Protein AF-A0A2P6G5X6-F1 (afdb_monomer_lite)

pLDDT: mean 84.22, std 9.61, range [44.97, 91.5]

Structure (mmCIF, N/CA/C/O backbone):
data_AF-A0A2P6G5X6-F1
#
_entry.id   AF-A0A2P6G5X6-F1
#
loop_
_atom_site.group_PDB
_atom_site.id
_atom_site.type_symbol
_atom_site.label_atom_id
_atom_site.label_alt_id
_atom_site.label_comp_id
_atom_site.label_asym_id
_atom_site.label_entity_id
_atom_site.label_seq_id
_atom_site.pdbx_PDB_ins_code
_atom_site.Cartn_x
_atom_site.Cartn_y
_atom_site.Cartn_z
_atom_site.occupancy
_atom_site.B_iso_or_equiv
_atom_site.auth_seq_id
_atom_site.auth_comp_id
_atom_site.auth_asym_id
_atom_site.auth_atom_id
_atom_site.pdbx_PDB_model_num
ATOM 1 N N . HIS A 1 1 ? 11.441 -2.696 -3.607 1.00 86.06 1 HIS A N 1
ATOM 2 C CA . HIS A 1 1 ? 11.123 -1.929 -2.387 1.00 86.06 1 HIS A CA 1
ATOM 3 C C . HIS A 1 1 ? 9.667 -2.158 -1.969 1.00 86.06 1 HIS A C 1
ATOM 5 O O . HIS A 1 1 ? 8.878 -2.659 -2.764 1.00 86.06 1 HIS A O 1
ATOM 11 N N . VAL A 1 2 ? 9.304 -1.814 -0.731 1.00 88.69 2 VAL A N 1
ATOM 12 C CA . VAL A 1 2 ? 7.952 -2.020 -0.183 1.00 88.69 2 VAL A CA 1
ATOM 13 C C . VAL A 1 2 ? 7.417 -0.699 0.353 1.00 88.69 2 VAL A C 1
ATOM 15 O O . VAL A 1 2 ? 8.126 0.011 1.063 1.00 88.69 2 VAL A O 1
ATOM 18 N N . ALA A 1 3 ? 6.177 -0.365 0.007 1.00 89.31 3 ALA A N 1
ATOM 19 C CA . ALA A 1 3 ? 5.458 0.746 0.604 1.00 89.31 3 ALA A CA 1
ATOM 20 C C . ALA A 1 3 ? 4.734 0.237 1.850 1.00 89.31 3 ALA A C 1
ATOM 22 O O . ALA A 1 3 ? 3.725 -0.463 1.746 1.00 89.31 3 ALA A O 1
ATOM 23 N N . ARG A 1 4 ? 5.278 0.565 3.023 1.00 89.25 4 ARG A N 1
ATOM 24 C CA . ARG A 1 4 ? 4.696 0.218 4.319 1.00 89.25 4 ARG A CA 1
ATOM 25 C C . ARG A 1 4 ? 4.535 1.450 5.197 1.00 89.25 4 ARG A C 1
ATOM 27 O O . ARG A 1 4 ? 5.332 2.382 5.095 1.00 89.25 4 ARG A O 1
ATOM 34 N N . CYS A 1 5 ? 3.548 1.423 6.078 1.00 85.00 5 CYS A N 1
ATOM 35 C CA . CYS A 1 5 ? 3.444 2.371 7.173 1.00 85.00 5 CYS A CA 1
ATOM 36 C C . CYS A 1 5 ? 4.504 2.043 8.234 1.00 85.00 5 CYS A C 1
ATOM 38 O O . CYS A 1 5 ? 4.684 0.880 8.588 1.00 85.00 5 CYS A O 1
ATOM 40 N N . THR A 1 6 ? 5.215 3.040 8.756 1.00 84.31 6 THR A N 1
ATOM 41 C CA . THR A 1 6 ? 6.169 2.832 9.859 1.00 84.31 6 THR A CA 1
ATOM 42 C C . THR A 1 6 ? 5.491 2.770 11.224 1.00 84.31 6 THR A C 1
ATOM 44 O O . THR A 1 6 ? 6.060 2.192 12.140 1.00 84.31 6 THR A O 1
ATOM 47 N N . GLU A 1 7 ? 4.289 3.336 11.350 1.00 86.19 7 GLU A N 1
ATOM 48 C CA . GLU A 1 7 ? 3.525 3.374 12.602 1.00 86.19 7 GLU A CA 1
ATOM 49 C C . GLU A 1 7 ? 2.701 2.096 12.800 1.00 86.19 7 GLU A C 1
ATOM 51 O O . GLU A 1 7 ? 2.7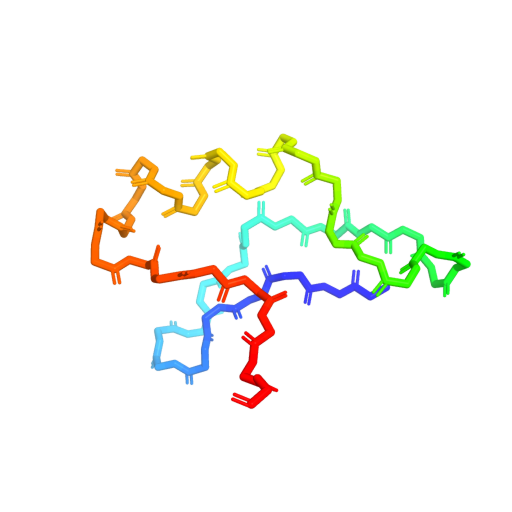87 1.459 13.842 1.00 86.19 7 GLU A O 1
ATOM 56 N N . THR A 1 8 ? 1.928 1.699 11.783 1.00 87.62 8 THR A N 1
ATOM 57 C CA . THR A 1 8 ? 1.030 0.531 11.845 1.00 87.62 8 THR A CA 1
ATOM 58 C C . THR A 1 8 ? 1.651 -0.7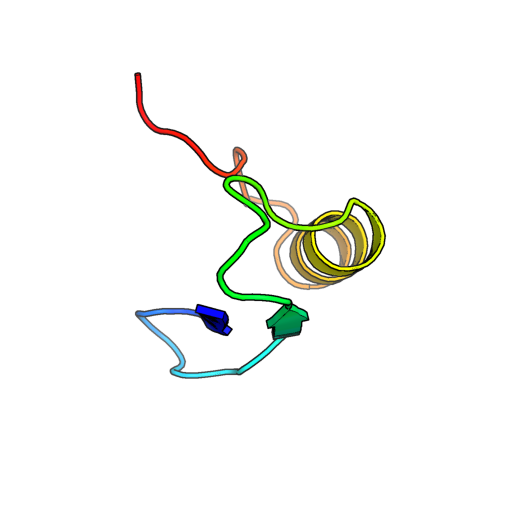43 11.278 1.00 87.62 8 THR A C 1
ATOM 60 O O . THR A 1 8 ? 1.070 -1.815 11.403 1.00 87.62 8 THR A O 1
ATOM 63 N N . LEU A 1 9 ? 2.823 -0.643 10.637 1.00 88.31 9 LEU A N 1
ATOM 64 C CA . LEU A 1 9 ? 3.493 -1.736 9.913 1.00 88.31 9 LEU A CA 1
ATOM 65 C C . LEU A 1 9 ? 2.676 -2.339 8.754 1.00 88.31 9 LEU A C 1
ATOM 67 O O . LEU A 1 9 ? 3.111 -3.317 8.146 1.00 88.31 9 LEU A O 1
ATOM 71 N N . GLU A 1 10 ? 1.544 -1.734 8.391 1.00 88.62 10 GLU A N 1
ATOM 72 C CA . GLU A 1 10 ? 0.722 -2.164 7.261 1.00 88.62 10 GLU A CA 1
ATOM 73 C C . GLU A 1 10 ? 1.456 -1.996 5.932 1.00 88.62 10 GLU A C 1
ATOM 75 O O . GLU A 1 10 ? 2.113 -0.982 5.680 1.00 88.62 10 GLU A O 1
ATOM 80 N N . VAL A 1 11 ? 1.318 -2.989 5.054 1.00 89.88 11 VAL A N 1
ATOM 81 C CA . VAL A 1 11 ? 1.943 -3.005 3.730 1.00 89.88 11 VAL A CA 1
ATOM 82 C C . VAL A 1 11 ? 0.902 -2.658 2.669 1.00 89.88 11 VAL A C 1
ATOM 84 O O . VAL A 1 11 ? -0.052 -3.397 2.453 1.00 89.88 11 VAL A O 1
ATOM 87 N N . PHE A 1 12 ? 1.123 -1.557 1.953 1.00 87.88 12 PHE A N 1
ATOM 88 C CA . PHE A 1 12 ? 0.241 -1.083 0.880 1.00 87.88 12 PHE A CA 1
ATOM 89 C C . PHE A 1 12 ? 0.575 -1.700 -0.483 1.00 87.88 12 PHE A C 1
ATOM 91 O O . PHE A 1 12 ? -0.256 -1.726 -1.394 1.00 87.88 12 PHE A O 1
ATOM 98 N N . GLY A 1 13 ? 1.803 -2.197 -0.631 1.00 90.00 13 GLY A N 1
ATOM 99 C CA . GLY A 1 13 ? 2.249 -2.920 -1.813 1.00 90.00 13 GLY A CA 1
ATOM 100 C C . GLY A 1 13 ? 3.766 -2.978 -1.938 1.00 90.00 13 GLY A C 1
ATOM 101 O O . GLY A 1 13 ? 4.505 -2.252 -1.271 1.00 90.00 13 GLY A O 1
ATOM 102 N N . SER A 1 14 ? 4.236 -3.837 -2.832 1.00 91.50 14 SER A N 1
ATOM 103 C CA . SER A 1 14 ? 5.634 -3.933 -3.242 1.00 91.50 14 SER A CA 1
ATOM 104 C C . SER A 1 14 ? 5.811 -3.398 -4.664 1.00 91.50 14 SER A C 1
ATOM 106 O O . SER A 1 14 ? 4.889 -3.407 -5.477 1.00 91.50 14 SER A O 1
ATOM 108 N N . TYR A 1 15 ? 6.999 -2.878 -4.957 1.00 91.06 15 TYR A N 1
ATOM 109 C CA . TYR A 1 15 ? 7.368 -2.364 -6.275 1.00 91.06 15 TYR A CA 1
ATOM 110 C C . TYR A 1 15 ? 8.844 -2.660 -6.564 1.00 91.06 15 TYR A C 1
ATOM 112 O O . TYR A 1 15 ? 9.630 -2.924 -5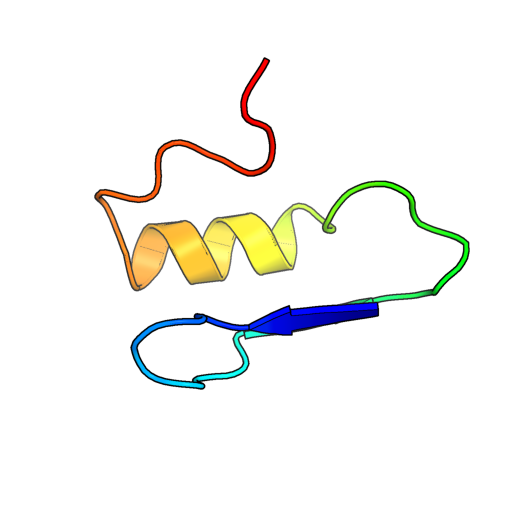.646 1.00 91.06 15 TYR A O 1
ATOM 120 N N . SER A 1 16 ? 9.223 -2.659 -7.845 1.00 89.94 16 SER A N 1
ATOM 121 C CA . SER A 1 16 ? 10.579 -3.024 -8.271 1.00 89.94 16 SER A CA 1
ATOM 122 C C . SER A 1 16 ? 11.645 -2.156 -7.596 1.00 89.94 16 SER A C 1
ATOM 124 O O . SER A 1 16 ? 11.435 -0.975 -7.324 1.00 89.94 16 SER A O 1
ATOM 126 N N . ALA A 1 17 ? 12.810 -2.748 -7.325 1.00 85.75 17 ALA A N 1
ATOM 127 C CA . ALA A 1 17 ? 13.971 -2.020 -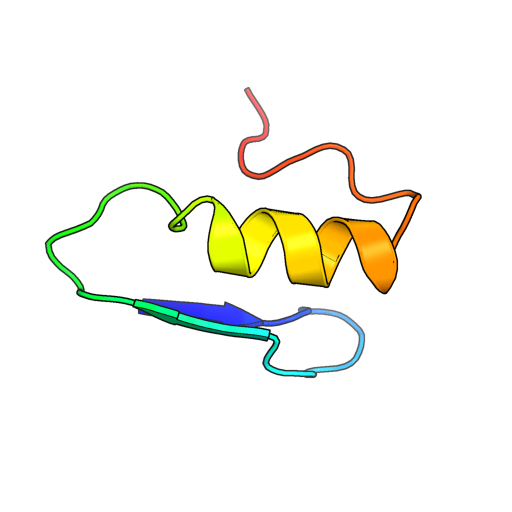6.814 1.00 85.75 17 ALA A CA 1
ATOM 128 C C . ALA A 1 17 ? 14.557 -1.039 -7.846 1.00 85.75 17 ALA A C 1
ATOM 130 O O . ALA A 1 17 ? 15.218 -0.080 -7.469 1.00 85.75 17 ALA A O 1
ATOM 131 N N . GLN A 1 18 ? 14.279 -1.236 -9.140 1.00 90.00 18 GLN A N 1
ATOM 132 C CA . GLN A 1 18 ? 14.664 -0.274 -10.181 1.00 90.00 18 GLN A CA 1
ATOM 133 C C . GLN A 1 18 ? 13.735 0.951 -10.243 1.00 90.00 18 GLN A C 1
ATOM 135 O O . GLN A 1 18 ? 13.969 1.864 -11.032 1.00 90.00 18 GLN A O 1
ATOM 140 N N . THR A 1 19 ? 12.667 0.998 -9.440 1.00 83.44 19 THR A N 1
ATOM 141 C CA . THR A 1 19 ? 11.741 2.134 -9.413 1.00 83.44 19 THR A CA 1
ATOM 142 C C . THR A 1 19 ? 12.044 3.032 -8.216 1.00 83.44 19 THR A C 1
ATOM 144 O O . THR A 1 19 ? 11.794 2.670 -7.070 1.00 83.44 19 THR A O 1
ATOM 147 N N . LEU A 1 20 ? 12.545 4.238 -8.494 1.00 83.06 20 LEU A N 1
ATOM 148 C CA . LEU A 1 20 ? 12.925 5.234 -7.477 1.00 83.06 20 LEU A CA 1
ATOM 149 C C . LEU A 1 20 ? 11.732 5.845 -6.722 1.00 83.06 20 LEU A C 1
ATOM 151 O O . LEU A 1 20 ? 11.900 6.463 -5.674 1.00 83.06 20 LEU A O 1
ATOM 155 N N . LYS A 1 21 ? 10.529 5.731 -7.286 1.00 85.00 21 LYS A N 1
ATOM 156 C CA . LYS A 1 21 ? 9.287 6.326 -6.782 1.00 85.00 21 LYS A CA 1
ATOM 157 C C . LYS A 1 21 ? 8.202 5.249 -6.703 1.00 85.00 21 LYS A C 1
ATOM 159 O O . LYS A 1 21 ? 8.225 4.318 -7.508 1.00 85.00 21 LYS A O 1
ATOM 164 N N . PRO A 1 22 ? 7.227 5.367 -5.790 1.00 87.81 22 PRO A N 1
ATOM 165 C CA . PRO A 1 22 ? 6.104 4.442 -5.760 1.00 87.81 22 PRO A CA 1
ATOM 166 C C . PRO A 1 22 ? 5.341 4.561 -7.075 1.00 87.81 22 PRO A C 1
ATOM 168 O O . PRO A 1 22 ? 5.117 5.680 -7.552 1.00 87.81 22 PRO A O 1
ATOM 171 N N . PRO A 1 23 ? 4.828 3.454 -7.618 1.00 88.94 23 PRO A N 1
ATOM 172 C CA . PRO A 1 23 ? 3.799 3.539 -8.633 1.00 88.94 23 PRO A CA 1
ATOM 173 C C . PRO A 1 23 ? 2.557 4.253 -8.083 1.00 88.94 23 PRO A C 1
ATOM 175 O O . PRO A 1 23 ? 2.180 4.108 -6.916 1.00 88.94 23 PRO A O 1
ATOM 178 N N . LYS A 1 24 ? 1.882 4.995 -8.965 1.00 88.12 24 LYS A N 1
ATOM 179 C CA . LYS A 1 24 ? 0.686 5.790 -8.647 1.00 88.12 24 LYS A CA 1
ATOM 180 C C . LYS A 1 24 ? -0.422 4.958 -7.993 1.00 88.12 24 LYS A C 1
ATOM 182 O O . LYS A 1 24 ? -1.079 5.452 -7.093 1.00 88.12 24 LYS A O 1
ATOM 187 N N . SER A 1 25 ? -0.559 3.687 -8.374 1.00 88.62 25 SER A N 1
ATOM 188 C CA . SER A 1 25 ? -1.526 2.755 -7.775 1.00 88.62 25 SER A CA 1
ATOM 189 C C . SER A 1 25 ? -1.306 2.535 -6.272 1.00 88.62 25 SER A C 1
ATOM 191 O O . SER A 1 25 ? -2.268 2.459 -5.515 1.00 88.62 25 SER A O 1
ATOM 193 N N . ILE A 1 26 ? -0.051 2.487 -5.813 1.00 90.00 26 ILE A N 1
ATOM 194 C CA . ILE A 1 26 ? 0.261 2.361 -4.383 1.00 90.00 26 ILE A CA 1
ATOM 195 C C . ILE A 1 26 ? -0.025 3.681 -3.663 1.00 90.00 26 ILE A C 1
ATOM 197 O O . ILE A 1 26 ? -0.626 3.671 -2.595 1.00 90.00 26 ILE A O 1
ATOM 201 N N . LEU A 1 27 ? 0.364 4.815 -4.255 1.00 88.38 27 LEU A N 1
ATOM 202 C CA . LEU A 1 27 ? 0.060 6.137 -3.694 1.00 88.38 27 LEU A CA 1
ATOM 203 C C . LEU A 1 27 ? -1.444 6.372 -3.545 1.00 88.38 27 LEU A C 1
ATOM 205 O O . LEU A 1 27 ? -1.869 6.950 -2.553 1.00 88.38 27 LEU A O 1
ATOM 209 N N . ASP A 1 28 ? -2.230 5.931 -4.523 1.00 89.62 28 ASP A N 1
ATOM 210 C CA . ASP A 1 28 ? -3.683 6.059 -4.513 1.00 89.62 28 ASP A CA 1
ATOM 211 C C . ASP A 1 28 ? -4.302 5.253 -3.366 1.00 89.62 28 ASP A C 1
ATOM 213 O O . ASP A 1 28 ? -5.021 5.811 -2.541 1.00 89.62 28 ASP A O 1
ATOM 217 N N . LYS A 1 29 ? -3.890 3.987 -3.201 1.00 88.81 29 LYS A N 1
ATOM 218 C CA . LYS A 1 29 ? -4.277 3.168 -2.040 1.00 88.81 29 LYS A CA 1
ATOM 219 C C . LYS A 1 29 ? -3.923 3.839 -0.716 1.00 88.81 29 LYS A C 1
ATOM 221 O O . LYS A 1 29 ? -4.749 3.871 0.191 1.00 88.81 29 LYS A O 1
ATOM 226 N N . ILE A 1 30 ? -2.712 4.389 -0.608 1.00 88.94 30 ILE A N 1
ATOM 227 C CA . ILE A 1 30 ? -2.279 5.090 0.605 1.00 88.94 30 ILE A CA 1
ATOM 228 C C . ILE A 1 30 ? -3.151 6.322 0.848 1.00 88.94 30 ILE A C 1
ATOM 230 O O . ILE A 1 30 ? -3.538 6.535 1.986 1.00 88.94 30 ILE A O 1
ATOM 234 N N . LYS A 1 31 ? -3.505 7.103 -0.179 1.00 87.81 31 LYS A N 1
ATOM 235 C CA . LYS A 1 31 ? -4.388 8.273 -0.031 1.00 87.81 31 LYS A CA 1
ATOM 236 C C . LYS A 1 31 ? -5.804 7.903 0.402 1.00 87.81 31 LYS A C 1
ATOM 238 O O . LYS A 1 31 ? -6.392 8.630 1.192 1.00 87.81 31 LYS A O 1
ATOM 243 N N . VAL A 1 32 ? -6.338 6.789 -0.098 1.00 88.62 32 VAL A N 1
ATOM 244 C CA . VAL A 1 32 ? -7.661 6.289 0.305 1.00 88.62 32 VAL A CA 1
ATOM 245 C C . VAL A 1 32 ? -7.655 5.867 1.775 1.00 88.62 32 VAL A C 1
ATOM 247 O O . VAL A 1 32 ? -8.578 6.196 2.511 1.00 88.62 32 VAL A O 1
ATOM 250 N N . ILE A 1 33 ? -6.606 5.165 2.214 1.00 87.25 33 ILE A N 1
ATOM 251 C CA . ILE A 1 33 ? -6.503 4.654 3.590 1.00 87.25 33 ILE A CA 1
ATOM 252 C C . ILE A 1 33 ? -6.069 5.758 4.567 1.00 87.25 33 ILE A C 1
ATOM 254 O O . ILE A 1 33 ? -6.515 5.807 5.710 1.00 87.25 33 ILE A O 1
ATOM 258 N N . ARG A 1 34 ? -5.188 6.655 4.123 1.00 85.25 34 ARG A N 1
ATOM 259 C CA . ARG A 1 34 ? -4.612 7.759 4.893 1.00 85.25 34 ARG A CA 1
ATOM 260 C C . ARG A 1 34 ? -4.803 9.063 4.115 1.00 85.25 34 ARG A C 1
ATOM 262 O O . ARG A 1 34 ? -3.895 9.486 3.400 1.00 85.25 34 ARG A O 1
ATOM 269 N N . PRO A 1 35 ? -5.954 9.733 4.270 1.00 82.31 35 PRO A N 1
ATOM 270 C CA . PRO A 1 35 ? -6.207 11.014 3.610 1.00 82.31 35 PRO A CA 1
ATOM 271 C C . PRO A 1 35 ? -5.241 12.121 4.062 1.00 82.31 35 PRO A C 1
ATOM 273 O O . PRO A 1 35 ? -4.988 13.049 3.300 1.00 82.31 35 PRO A O 1
ATOM 276 N N . ASP A 1 36 ? -4.639 11.991 5.252 1.00 83.31 36 ASP A N 1
ATOM 277 C CA . ASP A 1 36 ? -3.596 12.900 5.757 1.00 83.31 36 ASP A CA 1
ATOM 278 C C . ASP A 1 36 ? -2.207 12.651 5.126 1.00 83.31 36 ASP A C 1
ATOM 280 O O . ASP A 1 36 ? -1.231 13.345 5.405 1.00 83.31 36 ASP A O 1
ATOM 284 N N . PHE A 1 37 ? -2.077 11.656 4.242 1.00 83.38 37 PHE A N 1
ATOM 285 C CA . PHE A 1 37 ? -0.812 11.348 3.588 1.00 83.38 37 PHE A CA 1
ATOM 286 C C . PHE A 1 37 ? -0.386 12.466 2.621 1.00 83.38 37 PHE A C 1
ATOM 288 O O . PHE A 1 37 ? -0.872 12.569 1.492 1.00 83.38 37 PHE A O 1
ATOM 295 N N . LYS A 1 38 ? 0.593 13.276 3.044 1.00 75.81 38 LYS A N 1
ATOM 296 C CA . LYS A 1 38 ? 1.105 14.438 2.290 1.00 75.81 38 LYS A CA 1
ATOM 297 C C . LYS A 1 38 ? 1.975 14.094 1.074 1.00 75.81 38 LYS A C 1
ATOM 299 O O . LYS A 1 38 ? 2.285 14.974 0.277 1.00 75.81 38 LYS A O 1
ATOM 304 N N . GLY A 1 39 ? 2.307 12.819 0.872 1.00 73.38 39 GLY A N 1
ATOM 305 C CA . GLY A 1 39 ? 3.052 12.338 -0.291 1.00 73.38 39 GLY A CA 1
ATOM 306 C C . GLY A 1 39 ? 4.379 11.672 0.061 1.00 73.38 39 GLY A C 1
ATOM 307 O O . GLY A 1 39 ? 4.870 11.742 1.183 1.00 73.38 39 GLY A O 1
ATOM 308 N N . TRP A 1 40 ? 4.968 10.993 -0.925 1.00 71.50 40 TRP A N 1
ATOM 309 C CA . TRP A 1 40 ? 6.281 10.360 -0.798 1.00 71.50 40 TRP A CA 1
ATOM 310 C C . TRP A 1 40 ? 7.361 11.305 -1.344 1.00 71.50 40 TRP A C 1
ATOM 312 O O . TRP A 1 40 ? 7.806 11.169 -2.483 1.00 71.50 40 TRP A O 1
ATOM 322 N N . LYS A 1 41 ? 7.765 12.265 -0.508 1.00 68.38 41 LYS A N 1
ATOM 323 C CA . LYS A 1 41 ? 9.109 12.861 -0.379 1.00 68.38 41 LYS A CA 1
ATOM 324 C C . LYS A 1 41 ? 8.989 14.056 0.571 1.00 68.38 41 LYS A C 1
AT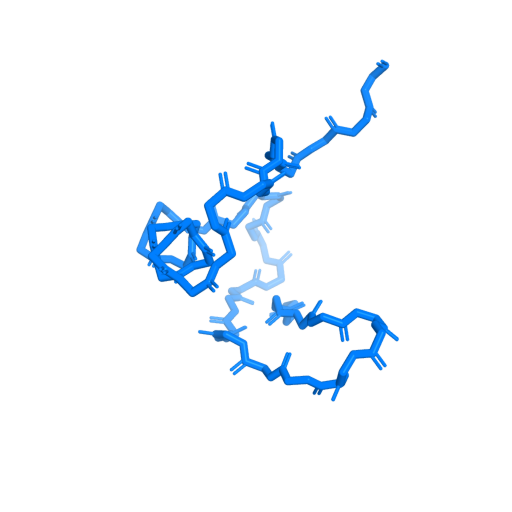OM 326 O O . LYS A 1 41 ? 8.202 14.956 0.304 1.00 68.38 41 LYS A O 1
ATOM 331 N N . ASN A 1 42 ? 9.789 14.045 1.631 1.00 49.38 42 ASN A N 1
ATOM 332 C CA . ASN A 1 42 ? 10.178 15.266 2.325 1.00 49.38 42 ASN A CA 1
ATOM 333 C C . ASN A 1 42 ? 11.318 15.856 1.487 1.00 49.38 42 ASN A C 1
ATOM 335 O O . ASN A 1 42 ? 12.343 15.189 1.324 1.00 49.38 42 ASN A O 1
ATOM 339 N N . GLU A 1 43 ? 11.103 17.020 0.889 1.00 44.97 43 GLU A N 1
ATOM 340 C CA . GLU A 1 43 ? 12.192 17.928 0.522 1.00 44.97 43 GLU A CA 1
ATOM 341 C C . GLU A 1 43 ? 12.182 19.073 1.532 1.00 44.97 43 GLU A C 1
ATOM 343 O O . GLU A 1 43 ? 11.059 19.484 1.914 1.00 44.97 43 GLU A O 1
#

Radius of gyration: 10.1 Å; chains: 1; bounding box: 22×22×23 Å

Sequence (43 aa):
HVARCTETLEVFGSYSAQTLKPPKSILDKIKVIRPDFKGWKNE

Foldseek 3Di:
DWDADPVVRDTLGDDDPVDPADPPSSVVSCCVVPVVPPGPDDD

Secondary structure 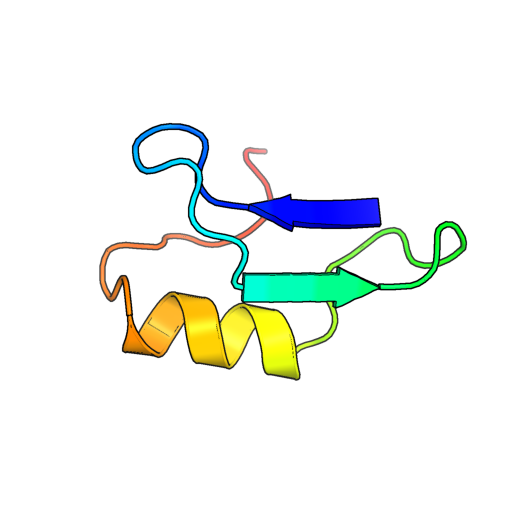(DSSP, 8-state):
-EEE-TTT--EEEE--TT-SS--HHHHHHHHHH-TT---S---